Protein AF-A0A067CZM7-F1 (afdb_monomer_lite)

Secondary structure (DSSP, 8-state):
--SSS-GGG--PPPHHHIIIIISS-TTT--SS--SS----EEEGGGTT-S-EEEE-SSTT-EEEE-HHHHHHHSSS-EEE--S------SSS-----

InterPro domains:
  IPR007214 YbaK/aminoacyl-tRNA synthetase-associated domain [PF04073] (7-72)
  IPR036754 YbaK/aminoacyl-tRNA synthetase-associated domain superfamily [G3DSA:3.90.960.10] (2-82)
  IPR036754 YbaK/aminoacyl-tRNA synthetase-associated domain superfamily [SSF55826] (6-79)

Structure (mmCIF, N/CA/C/O backbone):
data_AF-A0A067CZM7-F1
#
_entry.id   AF-A0A067CZM7-F1
#
loop_
_atom_site.group_PDB
_atom_site.id
_atom_site.type_symbol
_atom_site.label_atom_id
_atom_site.label_alt_id
_atom_site.label_comp_id
_atom_site.label_asym_id
_atom_site.label_entity_id
_atom_site.label_seq_id
_atom_site.pdbx_PDB_ins_code
_atom_site.Cartn_x
_atom_site.Cartn_y
_atom_site.Cartn_z
_atom_site.occupancy
_atom_site.B_iso_or_equiv
_atom_site.auth_seq_id
_atom_site.auth_comp_id
_atom_site.auth_asym_id
_atom_site.auth_atom_id
_atom_site.pdbx_PDB_model_num
ATOM 1 N N . MET A 1 1 ? -12.850 -1.633 15.517 1.00 58.97 1 MET A N 1
ATOM 2 C CA . MET A 1 1 ? -12.489 -2.928 14.890 1.00 58.97 1 MET A CA 1
ATOM 3 C C . MET A 1 1 ? -12.416 -2.719 13.382 1.00 58.97 1 MET A C 1
ATOM 5 O O . MET A 1 1 ? -13.453 -2.573 12.759 1.00 58.97 1 MET A O 1
ATOM 9 N N . VAL A 1 2 ? -11.211 -2.619 12.816 1.00 69.69 2 VAL A N 1
ATOM 10 C CA . VAL A 1 2 ? -10.977 -2.114 11.443 1.00 69.69 2 VAL A CA 1
ATOM 11 C C . VAL A 1 2 ? -11.311 -3.129 10.340 1.00 69.69 2 VAL A C 1
ATOM 13 O O . VAL A 1 2 ? -11.878 -2.775 9.310 1.00 69.69 2 VAL A O 1
ATOM 16 N N . LEU A 1 3 ? -10.988 -4.404 10.561 1.00 79.69 3 LEU A N 1
ATOM 17 C CA . LEU A 1 3 ? -11.119 -5.467 9.555 1.00 79.69 3 LEU A CA 1
ATOM 18 C C . LEU A 1 3 ? -12.351 -6.366 9.763 1.00 79.69 3 LEU A C 1
ATOM 20 O O . LEU A 1 3 ? -12.453 -7.413 9.138 1.00 79.69 3 LEU A O 1
ATOM 24 N N . GLY A 1 4 ? -13.267 -6.011 10.673 1.00 84.25 4 GLY A N 1
ATOM 25 C CA . GLY A 1 4 ? -14.419 -6.865 11.017 1.00 84.25 4 GLY A CA 1
ATOM 26 C C . GLY A 1 4 ? -14.049 -8.196 11.693 1.00 84.25 4 GLY A C 1
ATOM 27 O O . GLY A 1 4 ? -14.910 -9.045 11.897 1.00 84.25 4 GLY A O 1
ATOM 28 N N . VAL A 1 5 ? -12.777 -8.381 12.057 1.00 88.38 5 VAL A N 1
ATOM 29 C CA . VAL A 1 5 ? -12.254 -9.566 12.745 1.00 88.38 5 VAL A CA 1
ATOM 30 C C . VAL A 1 5 ? -11.488 -9.166 14.002 1.00 88.38 5 VAL A C 1
ATOM 32 O O . VAL A 1 5 ? -10.952 -8.059 14.108 1.00 88.38 5 VAL A O 1
ATOM 35 N N . ALA A 1 6 ? -11.414 -10.084 14.966 1.00 88.31 6 ALA A N 1
ATOM 36 C CA . ALA A 1 6 ? -10.603 -9.898 16.163 1.00 88.31 6 ALA A CA 1
ATOM 37 C C . ALA A 1 6 ? -9.118 -9.741 15.798 1.00 88.31 6 ALA A C 1
ATOM 39 O O . ALA A 1 6 ? -8.612 -10.467 14.945 1.00 88.31 6 ALA A O 1
ATOM 40 N N . ARG A 1 7 ? -8.390 -8.865 16.506 1.00 84.69 7 ARG A N 1
ATOM 41 C CA . ARG A 1 7 ? -6.953 -8.607 16.270 1.00 84.69 7 ARG A CA 1
ATOM 42 C C . ARG A 1 7 ? -6.109 -9.888 16.251 1.00 84.69 7 ARG A C 1
ATOM 44 O O . ARG A 1 7 ? -5.218 -10.010 15.425 1.00 84.69 7 ARG A O 1
ATOM 51 N N . LYS A 1 8 ? -6.436 -10.868 17.104 1.00 87.81 8 LYS A N 1
ATOM 52 C CA . LYS A 1 8 ? -5.753 -12.177 17.170 1.00 87.81 8 LYS A CA 1
ATOM 53 C C . LYS A 1 8 ? -5.910 -13.039 15.906 1.00 87.81 8 LYS A C 1
ATOM 55 O O . LYS A 1 8 ? -5.211 -14.034 15.778 1.00 87.81 8 LYS A O 1
ATOM 60 N N . LYS A 1 9 ? -6.831 -12.694 15.000 1.00 91.44 9 LYS A N 1
ATOM 61 C CA . LYS A 1 9 ? -7.030 -13.378 13.710 1.00 91.44 9 LYS A CA 1
ATOM 62 C C . LYS A 1 9 ? -6.251 -12.735 12.560 1.00 91.44 9 LYS A C 1
ATOM 64 O O . LYS A 1 9 ? -6.306 -13.243 11.447 1.00 91.44 9 LYS A O 1
ATOM 69 N N . VAL A 1 10 ? -5.548 -11.633 12.812 1.00 90.75 10 VAL A N 1
ATOM 70 C CA . VAL A 1 10 ? -4.707 -10.958 11.823 1.00 90.75 10 VAL A CA 1
ATOM 71 C C . VAL A 1 10 ? -3.255 -11.350 12.076 1.00 90.75 10 VAL A C 1
ATOM 73 O O . VAL A 1 10 ? -2.807 -11.394 13.221 1.00 90.75 10 VAL A O 1
ATOM 76 N N . ARG A 1 11 ? -2.519 -11.634 11.004 1.00 94.00 11 ARG A N 1
ATOM 77 C CA . ARG A 1 11 ? -1.081 -11.917 11.016 1.00 94.00 11 ARG A CA 1
ATOM 78 C C . ARG A 1 11 ? -0.452 -11.378 9.738 1.00 94.00 11 ARG A C 1
ATOM 80 O O . ARG A 1 11 ? -1.164 -11.146 8.764 1.00 94.00 11 ARG A O 1
ATOM 87 N N . PHE A 1 12 ? 0.870 -11.253 9.721 1.00 94.62 12 PHE A N 1
ATOM 88 C CA . PHE A 1 12 ? 1.586 -11.024 8.472 1.00 94.62 12 PHE A CA 1
ATOM 89 C C . PHE A 1 12 ? 1.380 -12.189 7.493 1.00 94.62 12 PHE A C 1
ATOM 91 O O . PHE A 1 12 ? 1.260 -13.358 7.895 1.00 94.62 12 PHE A O 1
ATOM 98 N N . ALA A 1 13 ? 1.317 -11.845 6.208 1.00 94.81 13 ALA A N 1
ATOM 99 C CA . ALA A 1 13 ? 1.316 -12.812 5.123 1.00 94.81 13 ALA A CA 1
ATOM 100 C C . 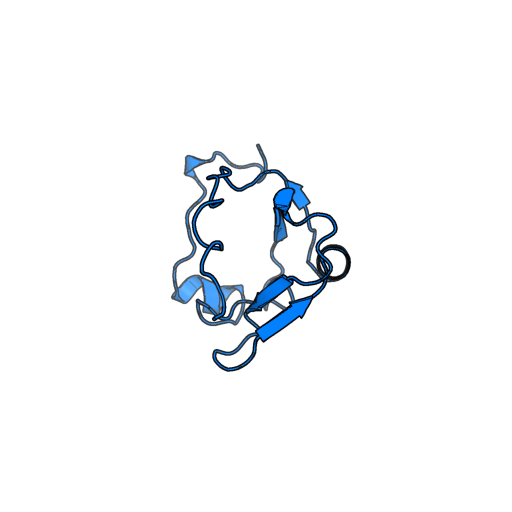ALA A 1 13 ? 2.675 -13.524 5.052 1.00 94.81 13 ALA A C 1
ATOM 102 O O . ALA A 1 13 ? 3.722 -12.949 5.354 1.00 94.81 13 ALA A O 1
ATOM 103 N N . ARG A 1 14 ? 2.655 -14.797 4.670 1.00 97.62 14 ARG A N 1
ATOM 104 C CA . ARG A 1 14 ? 3.850 -15.576 4.342 1.00 97.62 14 ARG A CA 1
ATOM 105 C C . ARG A 1 14 ? 4.315 -15.210 2.928 1.00 97.62 14 ARG A C 1
ATOM 107 O O . ARG A 1 14 ? 3.476 -14.848 2.107 1.00 97.62 14 ARG A O 1
ATOM 114 N N . PRO A 1 15 ? 5.600 -15.405 2.588 1.00 97.31 15 PRO A N 1
ATOM 115 C CA . PRO A 1 15 ? 6.105 -15.149 1.239 1.00 97.31 15 PRO A CA 1
ATOM 116 C C . PRO A 1 15 ? 5.277 -15.783 0.117 1.00 97.31 15 PRO A C 1
ATOM 118 O O . PRO A 1 15 ? 4.937 -15.118 -0.855 1.00 97.31 15 PRO A O 1
ATOM 121 N N . THR A 1 16 ? 4.891 -17.048 0.291 1.00 97.62 16 THR A N 1
ATOM 122 C CA . THR A 1 16 ? 4.074 -17.784 -0.681 1.00 97.62 16 THR A CA 1
ATOM 123 C C . THR A 1 16 ? 2.670 -17.210 -0.837 1.00 97.62 16 THR A C 1
ATOM 125 O O . THR A 1 16 ? 2.120 -17.271 -1.928 1.00 97.62 16 THR A O 1
ATOM 128 N N . GLU A 1 17 ? 2.104 -16.631 0.226 1.00 97.31 17 GLU A N 1
ATOM 129 C CA . GLU A 1 17 ? 0.789 -15.984 0.193 1.00 97.31 17 GLU A CA 1
ATOM 130 C C . GLU A 1 17 ? 0.846 -14.652 -0.551 1.00 97.31 17 GLU A C 1
ATOM 132 O O . GLU A 1 17 ? -0.112 -14.310 -1.234 1.00 97.31 17 GLU A O 1
ATOM 137 N N . CYS A 1 18 ? 1.965 -13.920 -0.479 1.00 96.94 18 CYS A N 1
ATOM 138 C CA . CYS A 1 18 ? 2.123 -12.701 -1.268 1.00 96.94 18 CYS A CA 1
ATOM 139 C C . CYS A 1 18 ? 2.036 -13.001 -2.766 1.00 96.94 18 CYS A C 1
ATOM 141 O O . CYS A 1 18 ? 1.284 -12.353 -3.487 1.00 96.94 18 CYS A O 1
ATOM 143 N N . THR A 1 19 ? 2.754 -14.030 -3.217 1.00 96.94 19 THR A N 1
ATOM 144 C CA . THR A 1 19 ? 2.769 -14.398 -4.634 1.00 96.94 19 THR A CA 1
ATOM 145 C C . THR A 1 19 ? 1.455 -15.035 -5.072 1.00 96.94 19 THR A C 1
ATOM 147 O O . THR A 1 19 ? 0.959 -14.689 -6.133 1.00 96.94 19 THR A O 1
ATOM 150 N N . SER A 1 20 ? 0.852 -15.920 -4.270 1.00 97.12 20 SER A N 1
ATOM 151 C CA . SER A 1 20 ? -0.381 -16.607 -4.677 1.00 97.12 20 SER A CA 1
ATOM 152 C C . SER A 1 20 ? -1.649 -15.752 -4.602 1.00 97.12 20 SER A C 1
ATOM 154 O O . SER A 1 20 ? -2.627 -16.090 -5.262 1.00 97.12 20 SER A O 1
ATOM 156 N N . ILE A 1 21 ? -1.667 -14.696 -3.779 1.00 96.00 21 ILE A N 1
ATOM 157 C CA . ILE A 1 21 ? -2.830 -13.807 -3.616 1.00 96.00 21 ILE A CA 1
ATOM 158 C C . ILE A 1 21 ? -2.639 -12.513 -4.404 1.00 96.00 21 ILE A C 1
ATOM 160 O O . ILE A 1 21 ? -3.549 -12.089 -5.110 1.00 96.00 21 ILE A O 1
ATOM 164 N N . PHE A 1 22 ? -1.479 -11.866 -4.266 1.00 96.81 22 PHE A N 1
ATOM 165 C CA . PHE A 1 22 ? -1.249 -10.558 -4.877 1.00 96.81 22 PHE A CA 1
ATOM 166 C C . PHE A 1 22 ? -0.576 -10.642 -6.247 1.00 96.81 22 PHE A C 1
ATOM 168 O O . PHE A 1 22 ? -0.671 -9.676 -6.992 1.00 96.81 22 PHE A O 1
ATOM 175 N N . GLY A 1 23 ? 0.097 -11.750 -6.575 1.00 97.56 23 GLY A N 1
ATOM 176 C CA . GLY A 1 23 ? 0.865 -11.899 -7.819 1.00 97.56 23 GLY A CA 1
ATOM 177 C C . GLY A 1 23 ? 2.303 -11.371 -7.738 1.00 97.56 23 GLY A C 1
ATOM 178 O O . GLY A 1 23 ? 3.039 -11.412 -8.720 1.00 97.56 23 GLY A O 1
ATOM 179 N N . TYR A 1 24 ? 2.742 -10.904 -6.562 1.00 97.75 24 TYR A N 1
ATOM 180 C CA . TYR A 1 24 ? 4.025 -10.213 -6.390 1.00 97.75 24 TYR A CA 1
ATOM 181 C C . TYR A 1 24 ? 4.906 -10.851 -5.313 1.00 97.75 24 TYR A C 1
ATOM 183 O O . TYR A 1 24 ? 4.430 -11.442 -4.337 1.00 97.75 24 TYR A O 1
ATOM 191 N N . ALA A 1 25 ? 6.222 -10.733 -5.486 1.00 97.12 25 ALA A N 1
ATOM 192 C CA . ALA A 1 25 ? 7.189 -11.193 -4.499 1.00 97.12 25 AL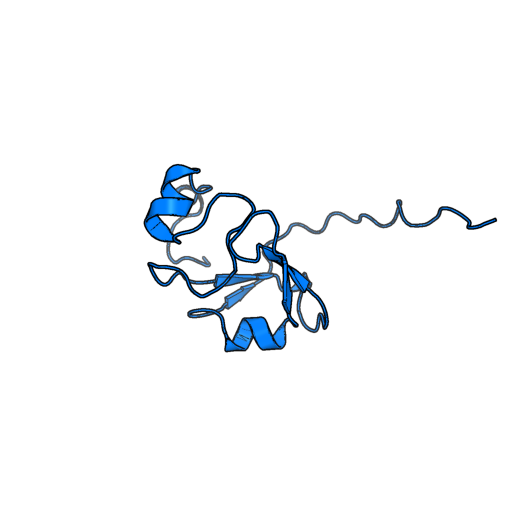A A CA 1
ATOM 193 C C . ALA A 1 25 ? 7.192 -10.273 -3.258 1.00 97.12 25 ALA A C 1
ATOM 195 O O . ALA A 1 25 ? 6.925 -9.071 -3.357 1.00 97.12 25 ALA A O 1
ATOM 196 N N . PRO A 1 26 ? 7.514 -10.793 -2.060 1.00 96.69 26 PRO A N 1
ATOM 197 C CA . PRO A 1 26 ? 7.727 -9.946 -0.889 1.00 96.69 26 PRO A CA 1
ATOM 198 C C . PRO A 1 26 ? 8.768 -8.854 -1.151 1.00 96.69 26 PRO A C 1
ATOM 200 O O . PRO A 1 26 ? 9.793 -9.103 -1.778 1.00 96.69 26 PRO A O 1
ATOM 203 N N . GLY A 1 27 ? 8.503 -7.649 -0.646 1.00 95.12 27 GLY A N 1
ATOM 204 C CA . GLY A 1 27 ? 9.345 -6.472 -0.877 1.00 95.12 27 GLY A CA 1
ATOM 205 C C . GLY A 1 27 ? 9.027 -5.706 -2.164 1.00 95.12 27 GLY A C 1
ATOM 206 O O . GLY A 1 27 ? 9.439 -4.559 -2.276 1.00 95.12 27 GLY A O 1
ATOM 207 N N . THR A 1 28 ? 8.254 -6.283 -3.092 1.00 97.50 28 THR A N 1
ATOM 208 C CA . THR A 1 28 ? 7.905 -5.631 -4.369 1.00 97.50 28 THR A CA 1
ATOM 209 C C . THR A 1 28 ? 6.414 -5.347 -4.523 1.00 97.50 28 THR A C 1
ATOM 211 O O . THR A 1 28 ? 6.031 -4.689 -5.483 1.00 97.50 28 THR A O 1
ATOM 214 N N . VAL A 1 29 ? 5.578 -5.816 -3.588 1.00 97.62 29 VAL A N 1
ATOM 215 C CA . VAL A 1 29 ? 4.109 -5.747 -3.657 1.00 97.62 29 VAL A CA 1
ATOM 216 C C . VAL A 1 29 ? 3.621 -4.286 -3.761 1.00 97.62 29 VAL A C 1
ATOM 218 O O . VAL A 1 29 ? 3.753 -3.547 -2.781 1.00 97.62 29 VAL A O 1
ATOM 221 N N . PRO A 1 30 ? 3.040 -3.862 -4.902 1.00 97.44 30 PRO A N 1
ATOM 222 C CA . PRO A 1 30 ? 2.402 -2.553 -5.035 1.00 97.44 30 PRO A CA 1
ATOM 223 C C . PRO A 1 30 ? 1.091 -2.501 -4.232 1.00 97.44 30 PRO A C 1
ATOM 225 O O . PRO A 1 30 ? 0.568 -3.544 -3.844 1.00 97.44 30 PRO A O 1
ATOM 228 N N . PRO A 1 31 ? 0.509 -1.321 -3.966 1.00 96.00 31 PRO A N 1
ATOM 229 C CA . PRO A 1 31 ? -0.763 -1.209 -3.243 1.00 96.00 31 PRO A CA 1
ATOM 230 C C . PRO A 1 31 ? -2.002 -1.513 -4.113 1.00 96.00 31 PRO A C 1
ATOM 232 O O . PRO A 1 31 ? -3.097 -1.647 -3.580 1.00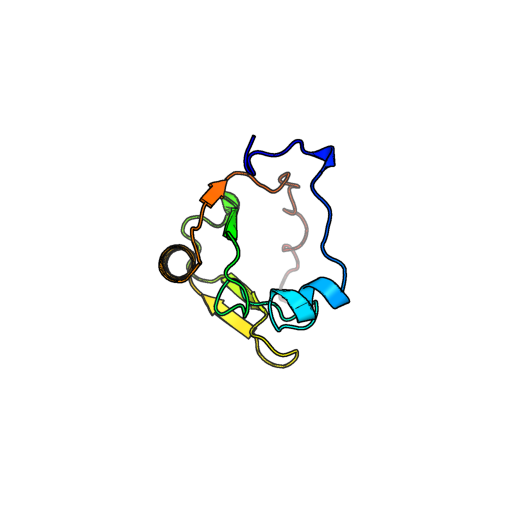 96.00 31 PRO A O 1
ATOM 235 N N . PHE A 1 32 ? -1.858 -1.641 -5.435 1.00 95.88 32 PHE A N 1
ATOM 236 C CA . PHE A 1 32 ? -2.941 -1.943 -6.381 1.00 95.88 32 PHE A CA 1
ATOM 237 C C . PHE A 1 32 ? -2.471 -2.915 -7.477 1.00 95.88 32 PHE A C 1
ATOM 239 O O . PHE A 1 32 ? -1.322 -3.344 -7.466 1.00 95.88 32 PHE A O 1
ATOM 246 N N . ALA A 1 33 ? -3.362 -3.260 -8.416 1.00 95.50 33 ALA A N 1
ATOM 247 C CA . ALA A 1 33 ? -3.120 -4.213 -9.512 1.00 95.50 33 ALA A CA 1
ATOM 248 C C . ALA A 1 33 ? -2.766 -5.647 -9.060 1.00 95.50 33 ALA A C 1
ATOM 250 O O . ALA A 1 33 ? -2.023 -6.354 -9.730 1.00 95.50 33 ALA A O 1
ATOM 251 N N . HIS A 1 34 ? -3.320 -6.088 -7.929 1.00 96.56 34 HIS A N 1
ATOM 252 C CA . HIS A 1 34 ? -3.204 -7.472 -7.456 1.00 96.56 34 HIS A CA 1
ATOM 253 C C . HIS A 1 34 ? -4.046 -8.444 -8.286 1.00 96.56 34 HIS A C 1
ATOM 255 O O . HIS A 1 34 ? -5.143 -8.083 -8.716 1.00 96.56 34 HIS A O 1
ATOM 261 N N . ASP A 1 35 ? -3.594 -9.698 -8.390 1.00 96.62 35 ASP A N 1
ATOM 262 C CA . ASP A 1 35 ? -4.373 -10.795 -8.991 1.00 96.62 35 ASP A CA 1
ATOM 263 C C . ASP A 1 35 ? -5.729 -10.985 -8.292 1.00 96.62 35 ASP A C 1
ATOM 265 O O . ASP A 1 35 ? -6.772 -11.123 -8.935 1.00 96.62 35 ASP A O 1
ATOM 269 N N . VAL A 1 36 ? -5.725 -10.960 -6.954 1.00 96.06 36 VAL A N 1
ATOM 270 C CA . VAL A 1 36 ? -6.934 -10.949 -6.129 1.00 96.06 36 VAL A CA 1
ATOM 271 C C . VAL A 1 36 ? -7.086 -9.569 -5.484 1.00 96.06 36 VAL A C 1
ATOM 273 O O . VAL A 1 36 ? -6.244 -9.196 -4.663 1.00 96.06 36 VAL A O 1
ATOM 276 N N . PRO A 1 37 ? -8.166 -8.813 -5.781 1.00 92.25 37 PRO A N 1
ATOM 277 C CA . PRO A 1 37 ? -8.395 -7.508 -5.173 1.00 92.25 37 PRO A CA 1
ATOM 278 C C . PRO A 1 37 ? -8.399 -7.580 -3.643 1.00 92.25 37 PRO A C 1
ATOM 280 O O . PRO A 1 37 ? -9.189 -8.308 -3.037 1.00 92.25 37 PRO A O 1
ATOM 283 N N . ALA A 1 38 ? -7.530 -6.792 -3.014 1.00 91.75 38 ALA A N 1
ATOM 284 C CA . ALA A 1 38 ? -7.396 -6.727 -1.568 1.00 91.75 38 ALA A CA 1
ATOM 285 C C . ALA A 1 38 ? -7.716 -5.325 -1.053 1.00 91.75 38 ALA A C 1
ATOM 287 O O . ALA A 1 38 ? -7.371 -4.320 -1.669 1.00 91.75 38 ALA A O 1
ATOM 288 N N . ARG A 1 39 ? -8.377 -5.253 0.106 1.00 92.50 39 ARG A N 1
ATOM 289 C CA . ARG A 1 39 ? -8.612 -3.976 0.786 1.00 92.50 39 ARG A CA 1
ATOM 290 C C . ARG A 1 39 ? -7.276 -3.359 1.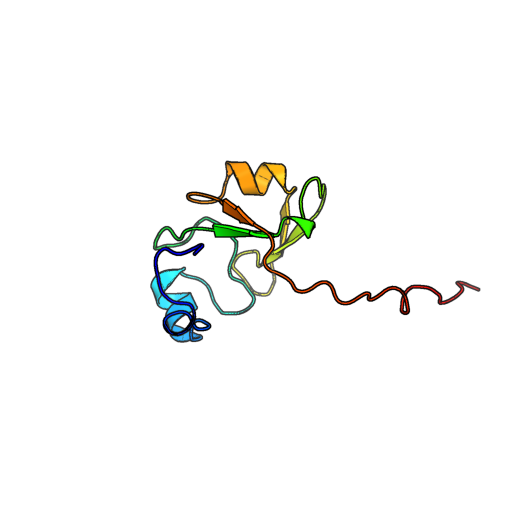189 1.00 92.50 39 ARG A C 1
ATOM 292 O O . ARG A 1 39 ? -6.519 -3.989 1.926 1.00 92.50 39 ARG A O 1
ATOM 299 N N . VAL A 1 40 ? -7.068 -2.103 0.817 1.00 94.62 40 VAL A N 1
ATOM 300 C CA . VAL A 1 40 ? -5.888 -1.331 1.218 1.00 94.62 40 VAL A CA 1
ATOM 301 C C . VAL A 1 40 ? -6.208 -0.483 2.446 1.00 94.62 40 VAL A C 1
ATOM 303 O O . VAL A 1 40 ? -7.229 0.206 2.497 1.00 94.62 40 VAL A O 1
ATOM 306 N N . LEU A 1 41 ? -5.343 -0.543 3.457 1.00 94.94 41 LEU A N 1
ATOM 307 C CA . LEU A 1 41 ? -5.386 0.366 4.599 1.00 94.94 41 LEU A CA 1
ATOM 308 C C . LEU A 1 41 ? -4.242 1.369 4.446 1.00 94.94 41 LEU A C 1
ATOM 310 O O . LEU A 1 41 ? -3.089 0.957 4.343 1.00 94.94 41 LEU A O 1
ATOM 314 N N . LEU A 1 42 ? -4.568 2.657 4.430 1.00 95.44 42 LEU A N 1
ATOM 315 C CA . LEU A 1 42 ? -3.605 3.752 4.378 1.00 95.44 42 LEU A CA 1
ATOM 316 C C . LEU A 1 42 ? -3.486 4.372 5.770 1.00 95.44 42 LEU A C 1
ATOM 318 O O . LEU A 1 42 ? -4.493 4.528 6.467 1.00 95.44 42 LEU A O 1
ATOM 322 N N . ASP A 1 43 ? -2.265 4.702 6.182 1.00 95.19 43 ASP A N 1
ATOM 323 C CA . ASP A 1 43 ? -2.046 5.366 7.464 1.00 95.19 43 ASP A CA 1
ATOM 324 C C . ASP A 1 43 ? -2.411 6.853 7.370 1.00 95.19 43 ASP A C 1
ATOM 326 O O . ASP A 1 43 ? -2.000 7.526 6.426 1.00 95.19 43 ASP A O 1
ATOM 330 N N . THR A 1 44 ? -3.128 7.374 8.367 1.00 95.75 44 THR A N 1
ATOM 331 C CA . THR A 1 44 ? -3.391 8.817 8.542 1.00 95.75 44 THR A CA 1
ATOM 332 C C . THR A 1 44 ? -2.121 9.674 8.515 1.00 95.75 44 THR A C 1
ATOM 334 O O . THR A 1 44 ? -2.166 10.826 8.104 1.00 95.75 44 THR A O 1
ATOM 337 N N . ALA A 1 45 ? -0.967 9.126 8.910 1.00 94.69 45 ALA A N 1
ATOM 338 C CA . ALA A 1 45 ? 0.316 9.827 8.868 1.00 94.69 45 ALA A CA 1
ATOM 339 C C . ALA A 1 45 ? 0.812 10.137 7.441 1.00 94.69 45 ALA A C 1
ATOM 341 O O . ALA A 1 45 ? 1.762 10.900 7.288 1.00 94.69 45 ALA A O 1
ATOM 342 N N . LEU A 1 46 ? 0.204 9.534 6.413 1.00 94.94 46 LEU A N 1
ATOM 343 C CA . LEU A 1 46 ? 0.526 9.773 5.005 1.00 94.94 46 LEU A CA 1
ATOM 344 C C . LEU A 1 46 ? -0.425 10.776 4.334 1.00 94.94 46 LEU A C 1
ATOM 346 O O . LEU A 1 46 ? -0.225 11.080 3.160 1.00 94.94 46 LEU A O 1
ATOM 350 N N . GLU A 1 47 ? -1.455 11.266 5.032 1.00 96.19 47 GLU A N 1
ATOM 351 C CA . GLU A 1 47 ? -2.420 12.212 4.459 1.00 96.19 47 GLU A CA 1
ATOM 352 C C . GLU A 1 47 ? -1.724 13.468 3.914 1.00 96.19 47 GLU A C 1
ATOM 354 O O . GLU A 1 47 ? -0.902 14.086 4.592 1.00 96.19 47 GLU A O 1
ATOM 359 N N . GLY A 1 48 ? -2.052 13.837 2.672 1.00 95.44 48 GLY A N 1
ATOM 360 C CA . GLY A 1 48 ? -1.478 14.994 1.978 1.00 95.44 48 GLY A CA 1
ATOM 361 C C . GLY A 1 48 ? -0.034 14.816 1.497 1.00 95.44 48 GLY A C 1
ATOM 362 O O . GLY A 1 48 ? 0.556 15.769 0.991 1.00 95.44 48 GLY A O 1
ATOM 363 N N . ALA A 1 49 ? 0.567 13.630 1.643 1.00 97.62 49 ALA A N 1
ATOM 364 C CA . ALA A 1 49 ? 1.906 13.383 1.124 1.00 97.62 49 ALA A CA 1
ATOM 365 C C . ALA A 1 49 ? 1.909 13.400 -0.414 1.00 97.62 49 ALA A C 1
ATOM 367 O O . ALA A 1 49 ? 1.319 12.539 -1.066 1.00 97.62 49 ALA A O 1
ATOM 368 N N . GLU A 1 50 ? 2.650 14.342 -0.998 1.00 97.81 50 GLU A N 1
ATOM 369 C CA . GLU A 1 50 ? 2.789 14.467 -2.456 1.00 97.81 50 GLU A CA 1
ATOM 370 C C . GLU A 1 50 ? 3.647 13.350 -3.068 1.00 97.81 50 GLU A C 1
ATOM 372 O O . GLU A 1 50 ? 3.518 13.040 -4.252 1.00 97.81 50 GLU A O 1
ATOM 377 N N . ARG A 1 51 ? 4.518 12.731 -2.260 1.00 97.38 51 ARG A N 1
ATOM 378 C CA . ARG A 1 51 ? 5.490 11.731 -2.706 1.00 97.38 51 ARG A CA 1
ATOM 379 C C . ARG A 1 51 ? 5.628 10.582 -1.712 1.00 97.3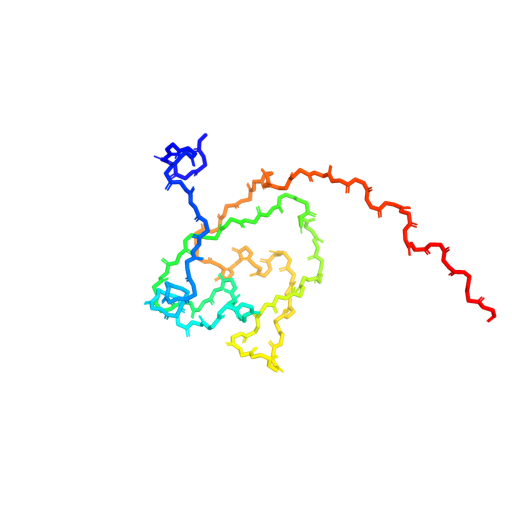8 51 ARG A C 1
ATOM 381 O O . ARG A 1 51 ? 6.234 10.732 -0.653 1.00 97.38 51 ARG A O 1
ATOM 388 N N . ILE A 1 52 ? 5.127 9.411 -2.094 1.00 97.50 52 ILE A N 1
ATOM 389 C CA . ILE A 1 52 ? 5.237 8.144 -1.365 1.00 97.50 52 ILE A CA 1
ATOM 390 C C . ILE A 1 52 ? 5.908 7.126 -2.289 1.00 97.50 52 ILE A C 1
ATOM 392 O O . ILE A 1 52 ? 5.465 6.928 -3.419 1.00 97.50 52 ILE A O 1
ATOM 396 N N . VAL A 1 53 ? 6.969 6.472 -1.808 1.00 97.44 53 VAL A N 1
ATOM 397 C CA . VAL A 1 53 ? 7.720 5.457 -2.565 1.00 97.44 53 VAL A CA 1
ATOM 398 C C . VAL A 1 53 ? 7.360 4.060 -2.061 1.00 97.44 53 VAL A C 1
ATOM 400 O O . VAL A 1 53 ? 7.423 3.788 -0.863 1.00 97.44 53 VAL A O 1
ATOM 403 N N . LEU A 1 54 ? 6.970 3.179 -2.978 1.00 96.81 54 LEU A N 1
ATOM 404 C CA . LEU A 1 54 ? 6.386 1.863 -2.719 1.00 96.81 54 LEU A CA 1
ATOM 405 C C . LEU A 1 54 ? 6.998 0.806 -3.652 1.00 96.81 54 LEU A C 1
ATOM 407 O O . LEU A 1 54 ? 7.705 1.132 -4.608 1.00 96.81 54 LEU A O 1
ATOM 411 N N . GLY A 1 55 ? 6.695 -0.472 -3.406 1.00 96.56 55 GLY A N 1
ATOM 412 C CA . GLY A 1 55 ? 7.064 -1.554 -4.322 1.00 96.56 55 GLY A CA 1
ATOM 413 C C . GLY A 1 55 ? 6.401 -1.376 -5.692 1.00 96.56 55 GLY A C 1
ATOM 414 O O . GLY A 1 55 ? 5.199 -1.131 -5.764 1.00 96.56 55 GLY A O 1
ATOM 415 N N . GLY A 1 56 ? 7.178 -1.481 -6.772 1.00 97.00 56 GLY A N 1
ATOM 416 C CA . GLY A 1 56 ? 6.702 -1.301 -8.149 1.00 97.00 56 GLY A CA 1
ATOM 417 C C . GLY A 1 56 ? 6.335 -2.596 -8.879 1.00 97.00 56 GLY A C 1
ATOM 418 O O . GLY A 1 56 ? 6.172 -2.586 -10.094 1.00 97.00 56 GLY A O 1
ATOM 419 N N . GLY A 1 57 ? 6.232 -3.722 -8.170 1.00 96.88 57 GLY A N 1
ATOM 420 C CA . GLY A 1 57 ? 5.927 -5.044 -8.725 1.00 96.88 57 GLY A CA 1
ATOM 421 C C . GLY A 1 57 ? 7.151 -5.946 -8.903 1.00 96.88 57 GLY A C 1
ATOM 422 O O . GLY A 1 57 ? 7.070 -7.146 -8.636 1.00 96.88 57 GLY A O 1
ATOM 423 N N . THR A 1 58 ? 8.315 -5.386 -9.226 1.00 96.88 58 THR A N 1
ATOM 424 C CA . THR A 1 58 ? 9.595 -6.111 -9.329 1.00 96.88 58 THR A CA 1
ATOM 425 C C . THR A 1 58 ? 10.658 -5.488 -8.420 1.00 96.88 58 THR A C 1
ATOM 427 O O . THR A 1 58 ? 10.448 -4.426 -7.841 1.00 96.88 58 THR A O 1
ATOM 430 N N . SER A 1 59 ? 11.790 -6.169 -8.218 1.00 95.94 59 SER A N 1
ATOM 431 C CA . SER A 1 59 ? 12.846 -5.718 -7.291 1.00 95.94 59 SER A CA 1
ATOM 432 C C . SER A 1 59 ? 13.639 -4.507 -7.786 1.00 95.94 59 SER A C 1
ATOM 434 O O . SER A 1 59 ? 14.359 -3.884 -7.014 1.00 95.94 59 SER A O 1
ATOM 436 N N . ASP A 1 60 ? 13.543 -4.211 -9.076 1.00 97.19 60 ASP A N 1
ATOM 437 C CA . ASP A 1 60 ? 14.247 -3.151 -9.793 1.00 97.19 60 ASP A CA 1
ATOM 438 C C . ASP A 1 60 ? 13.334 -1.977 -10.179 1.00 97.19 60 ASP A C 1
ATOM 440 O O . ASP A 1 60 ? 13.786 -1.037 -10.832 1.00 97.19 60 ASP A O 1
ATOM 444 N N . VAL A 1 61 ? 12.066 -2.000 -9.755 1.00 97.31 61 VAL A N 1
ATOM 445 C CA . VAL A 1 61 ? 11.085 -0.948 -10.040 1.00 97.31 61 VAL A CA 1
ATOM 446 C C . VAL A 1 61 ? 10.443 -0.469 -8.742 1.00 97.31 61 VAL A C 1
ATOM 448 O O . VAL A 1 61 ? 9.965 -1.258 -7.925 1.00 97.31 61 VAL A O 1
ATOM 451 N N . LEU A 1 62 ? 10.394 0.851 -8.575 1.00 98.06 62 LEU A N 1
ATOM 452 C CA . LEU A 1 62 ? 9.674 1.517 -7.495 1.00 98.06 62 LEU A CA 1
ATOM 453 C C . LEU A 1 62 ? 8.472 2.267 -8.062 1.00 98.06 62 LEU A C 1
ATOM 455 O O . LEU A 1 62 ? 8.537 2.834 -9.152 1.00 98.06 62 LEU A O 1
ATOM 459 N N . LEU A 1 63 ? 7.388 2.280 -7.295 1.00 97.75 63 LEU A N 1
ATOM 460 C CA . LEU A 1 63 ? 6.226 3.118 -7.551 1.00 97.75 63 LEU A CA 1
ATOM 461 C C . LEU A 1 63 ? 6.359 4.396 -6.726 1.00 97.75 63 LEU A C 1
ATOM 463 O O . LEU A 1 63 ? 6.504 4.329 -5.508 1.00 97.75 63 LEU A O 1
ATOM 467 N N . GLU A 1 64 ? 6.258 5.544 -7.383 1.00 98.19 64 GLU A N 1
ATOM 468 C CA . GLU A 1 64 ? 6.111 6.841 -6.730 1.00 98.19 64 GLU A CA 1
ATOM 469 C C . GLU A 1 64 ? 4.689 7.359 -6.963 1.00 98.19 64 GLU A C 1
ATOM 471 O O . GLU A 1 64 ? 4.224 7.398 -8.103 1.00 98.19 64 GLU A O 1
ATOM 476 N N . ALA A 1 65 ? 3.981 7.712 -5.890 1.00 97.62 65 ALA A N 1
ATOM 477 C CA . ALA A 1 65 ? 2.600 8.183 -5.952 1.00 97.62 65 ALA A CA 1
ATOM 478 C C . ALA A 1 65 ? 2.305 9.201 -4.844 1.00 97.62 65 ALA A C 1
ATOM 480 O O . ALA A 1 65 ? 2.910 9.142 -3.773 1.00 97.62 65 ALA A O 1
ATOM 481 N N . SER A 1 66 ? 1.345 10.096 -5.078 1.00 98.25 66 SER A N 1
ATOM 482 C CA . SER A 1 66 ? 0.761 10.916 -4.015 1.00 98.25 66 SER A CA 1
ATOM 483 C C . SER A 1 66 ? -0.263 10.119 -3.209 1.00 98.25 66 SER A C 1
ATOM 485 O O . SER A 1 66 ? -0.795 9.104 -3.671 1.00 98.25 66 SER A O 1
ATOM 487 N N . PHE A 1 67 ? -0.580 10.592 -2.006 1.00 98.19 67 PHE A N 1
ATOM 488 C CA . PHE A 1 67 ? -1.629 10.011 -1.172 1.00 98.19 67 PHE A CA 1
ATOM 489 C C . PHE A 1 67 ? -2.991 9.975 -1.888 1.00 98.19 67 PHE A C 1
ATOM 491 O O . PHE A 1 67 ? -3.715 8.982 -1.831 1.00 98.19 67 PHE A O 1
ATOM 498 N N . GLU A 1 68 ? -3.303 11.028 -2.631 1.00 98.25 68 GLU A N 1
ATOM 499 C CA . GLU A 1 68 ? -4.520 11.214 -3.414 1.00 98.25 68 GLU A CA 1
ATOM 500 C C . GLU A 1 68 ? -4.600 10.180 -4.540 1.00 98.25 68 GLU A C 1
ATOM 502 O O . GLU A 1 68 ? -5.625 9.518 -4.697 1.00 98.25 68 GLU A O 1
ATOM 507 N N . ALA A 1 69 ? -3.493 9.937 -5.250 1.00 98.06 69 ALA A N 1
ATOM 508 C CA . ALA A 1 69 ? -3.435 8.881 -6.257 1.00 98.06 69 ALA A CA 1
ATOM 509 C C . ALA A 1 69 ? -3.666 7.491 -5.637 1.00 98.06 69 ALA A C 1
ATOM 511 O O . ALA A 1 69 ? -4.333 6.644 -6.232 1.00 98.06 69 ALA A O 1
ATOM 512 N N . LEU A 1 70 ? -3.167 7.242 -4.419 1.00 97.94 70 LEU A N 1
ATOM 513 C CA . LEU A 1 70 ? -3.434 5.987 -3.711 1.00 97.94 70 LEU A CA 1
ATOM 514 C C . LEU A 1 70 ? -4.909 5.848 -3.314 1.00 97.94 70 LEU A C 1
ATOM 516 O O . LEU A 1 70 ? -5.450 4.747 -3.410 1.00 97.94 70 LEU A O 1
ATOM 520 N N . LEU A 1 71 ? -5.576 6.930 -2.904 1.00 97.75 71 LEU A N 1
ATOM 521 C CA . LEU A 1 71 ? -7.016 6.918 -2.625 1.00 97.75 71 LEU A CA 1
ATOM 522 C C . LEU A 1 71 ? -7.854 6.609 -3.870 1.00 97.75 71 LEU A C 1
ATOM 524 O O . LEU A 1 71 ? -8.891 5.958 -3.756 1.00 97.75 71 LEU A O 1
ATOM 528 N N . GLU A 1 72 ? -7.414 7.054 -5.043 1.00 97.62 72 GLU A N 1
ATOM 529 C CA . GLU A 1 72 ? -8.127 6.828 -6.301 1.00 97.62 72 GLU A CA 1
ATOM 530 C C . GLU A 1 72 ? -7.888 5.426 -6.879 1.00 97.62 72 GLU A C 1
ATOM 532 O O . GLU A 1 72 ? -8.824 4.784 -7.355 1.00 97.62 72 GLU A O 1
ATOM 537 N N . LEU A 1 73 ? -6.645 4.936 -6.836 1.00 97.06 73 LEU A N 1
ATOM 538 C CA . LEU A 1 73 ? -6.236 3.712 -7.539 1.00 97.06 73 LEU A CA 1
ATOM 539 C C . LEU A 1 73 ? -6.391 2.432 -6.709 1.00 97.06 73 LEU A C 1
ATOM 541 O O . LEU A 1 73 ? -6.498 1.336 -7.268 1.00 97.06 73 LEU A O 1
ATOM 545 N N . CYS A 1 74 ? -6.366 2.530 -5.380 1.00 97.25 74 CYS A N 1
ATOM 546 C CA . CYS A 1 74 ? -6.432 1.352 -4.521 1.00 97.25 74 CYS A CA 1
ATOM 547 C C . CYS A 1 74 ? -7.829 0.727 -4.493 1.00 97.25 74 CYS A C 1
ATOM 549 O O . CYS A 1 74 ? -8.857 1.398 -4.568 1.00 97.25 74 CYS A O 1
ATOM 551 N N . HIS A 1 75 ? -7.886 -0.588 -4.278 1.00 95.19 75 HIS A N 1
ATOM 552 C CA . HIS A 1 75 ? -9.159 -1.269 -4.083 1.00 95.19 75 HIS A CA 1
ATOM 553 C C . HIS A 1 75 ? -9.705 -1.029 -2.663 1.00 95.19 75 HIS A C 1
ATOM 555 O O . HIS A 1 75 ? -9.120 -1.456 -1.664 1.00 95.19 75 HIS A O 1
ATOM 561 N N . ALA A 1 76 ? -10.867 -0.372 -2.583 1.00 94.31 76 ALA A N 1
ATOM 562 C CA . ALA A 1 76 ? -11.601 -0.092 -1.344 1.00 94.31 76 ALA A CA 1
ATOM 563 C C . ALA A 1 76 ? -10.727 0.507 -0.212 1.00 94.31 76 ALA A C 1
ATOM 565 O O . ALA A 1 76 ? -10.696 -0.063 0.889 1.00 94.31 76 ALA A O 1
ATOM 566 N N . PRO A 1 77 ? -10.021 1.630 -0.453 1.00 96.19 77 PRO A N 1
ATOM 567 C CA . PRO A 1 77 ? -9.077 2.182 0.506 1.00 96.19 77 PRO A CA 1
ATOM 568 C C . PRO A 1 77 ? -9.778 2.645 1.784 1.00 96.19 77 PRO A C 1
ATOM 570 O O . PRO A 1 77 ? -10.927 3.099 1.787 1.00 96.19 77 PRO A O 1
ATOM 573 N N . ARG A 1 78 ? -9.075 2.514 2.907 1.00 95.00 78 ARG A N 1
ATOM 574 C CA . ARG A 1 78 ? -9.508 2.989 4.226 1.00 95.00 78 ARG A CA 1
ATOM 575 C C . ARG A 1 78 ? -8.352 3.719 4.888 1.00 95.00 78 ARG A C 1
ATOM 577 O O . ARG A 1 78 ? -7.308 3.110 5.096 1.00 95.00 78 ARG A O 1
ATOM 584 N N . VAL A 1 79 ? -8.572 4.972 5.264 1.00 95.81 79 VAL A N 1
ATOM 585 C CA . VAL A 1 79 ? -7.587 5.778 5.992 1.00 95.81 79 VAL A CA 1
ATOM 586 C C . VAL A 1 79 ? -7.816 5.636 7.490 1.00 95.81 79 VAL A C 1
ATOM 588 O O . VAL A 1 79 ? -8.944 5.806 7.961 1.00 95.81 79 VAL A O 1
ATOM 591 N N . LEU A 1 80 ? -6.784 5.221 8.224 1.00 93.81 80 LEU A N 1
ATOM 592 C CA . LEU A 1 80 ? -6.857 4.882 9.646 1.00 93.81 80 LEU A CA 1
ATOM 593 C C . LEU A 1 80 ? -5.501 5.117 10.331 1.00 93.81 80 LEU A C 1
ATOM 595 O O . LEU A 1 80 ? -4.475 4.992 9.674 1.00 93.81 80 LEU A O 1
ATOM 599 N N . PRO A 1 81 ? -5.456 5.363 11.648 1.00 92.06 81 PRO A N 1
ATOM 600 C CA . PRO A 1 81 ? -4.193 5.374 12.382 1.00 92.06 81 PRO A CA 1
ATOM 601 C C . PRO A 1 81 ? -3.681 3.933 12.553 1.00 92.06 81 PRO A C 1
ATOM 603 O O . PRO A 1 81 ? -4.287 3.148 13.293 1.00 92.06 81 PRO A O 1
ATOM 606 N N . LEU A 1 82 ? -2.605 3.554 11.848 1.00 87.88 82 LEU A N 1
ATOM 607 C CA . LEU A 1 82 ? -2.063 2.183 11.855 1.00 87.88 82 LEU A CA 1
ATOM 608 C C . LEU A 1 82 ? -0.745 2.080 12.635 1.00 87.88 82 LEU A C 1
ATOM 610 O O . LEU A 1 82 ? -0.543 1.109 13.371 1.00 87.88 82 LEU A O 1
ATOM 614 N N . ALA A 1 83 ? 0.142 3.059 12.484 1.00 80.31 83 ALA A N 1
ATOM 615 C CA . ALA A 1 83 ? 1.437 3.121 13.135 1.00 80.31 83 ALA A CA 1
ATOM 616 C C . ALA A 1 83 ? 1.331 3.652 14.573 1.00 80.31 83 ALA A C 1
ATOM 618 O O . ALA A 1 83 ? 0.539 4.538 14.892 1.00 80.31 83 ALA A O 1
ATOM 619 N N . MET A 1 84 ? 2.193 3.134 15.450 1.00 62.34 84 MET A N 1
ATOM 620 C CA . MET A 1 84 ? 2.578 3.851 16.666 1.00 62.34 84 MET A CA 1
ATOM 621 C C . MET A 1 84 ? 3.686 4.824 16.270 1.00 62.34 84 MET A C 1
ATOM 623 O O . MET A 1 84 ? 4.771 4.376 15.888 1.00 62.34 84 MET A O 1
ATOM 627 N N . GLN A 1 85 ? 3.413 6.128 16.330 1.00 53.16 85 GLN A N 1
ATOM 628 C CA . GLN A 1 85 ? 4.430 7.156 16.113 1.00 53.16 85 GLN A CA 1
ATOM 629 C C . GLN A 1 85 ? 5.583 6.927 17.099 1.00 53.16 85 GLN A C 1
ATOM 631 O O . GLN A 1 85 ? 5.395 6.987 18.311 1.00 53.16 85 GLN A O 1
ATOM 636 N N . HIS A 1 86 ? 6.766 6.622 16.573 1.00 48.03 86 HIS A N 1
ATOM 637 C CA . HIS A 1 86 ? 8.013 6.774 17.308 1.00 48.03 86 HIS A CA 1
ATOM 638 C C . HIS A 1 86 ? 8.654 8.039 16.745 1.00 48.03 86 HIS A C 1
ATOM 640 O O . HIS A 1 86 ? 8.878 8.107 15.537 1.00 48.03 86 HIS A O 1
ATOM 646 N N . ASP A 1 87 ? 8.898 9.043 17.586 1.00 42.78 87 ASP A N 1
ATOM 647 C CA . ASP A 1 87 ? 9.633 10.246 17.189 1.00 42.78 87 ASP A CA 1
ATOM 648 C C . ASP A 1 87 ? 11.044 9.844 16.732 1.00 42.78 87 ASP A C 1
ATOM 650 O O . ASP A 1 87 ? 11.906 9.512 17.546 1.00 42.78 87 ASP A O 1
ATOM 654 N N . ILE A 1 88 ? 11.293 9.862 15.420 1.00 48.84 88 ILE A N 1
ATOM 655 C CA . ILE A 1 88 ? 12.636 9.732 14.834 1.00 48.84 88 ILE A CA 1
ATOM 656 C C . ILE A 1 88 ? 13.113 11.139 14.450 1.00 48.84 88 ILE A C 1
ATOM 658 O O . ILE A 1 88 ? 13.404 11.431 13.296 1.00 48.84 88 ILE A O 1
ATOM 662 N N . THR A 1 89 ? 13.173 12.054 15.417 1.00 44.91 89 THR A N 1
ATOM 663 C CA . THR A 1 89 ? 13.615 13.445 15.179 1.00 44.91 89 THR A CA 1
ATOM 664 C C . THR A 1 89 ? 15.129 13.621 15.380 1.00 44.91 89 THR A C 1
ATOM 666 O O . THR A 1 89 ? 15.616 14.737 15.510 1.00 44.91 89 THR A O 1
ATOM 669 N N . SER A 1 90 ? 15.924 12.545 15.414 1.00 42.72 90 SER A N 1
ATOM 670 C CA . SER A 1 90 ? 17.345 12.618 15.806 1.00 42.72 90 SER A CA 1
ATOM 671 C C . SER A 1 90 ? 18.379 12.245 14.737 1.00 42.72 90 SER A C 1
ATOM 673 O O . SER A 1 90 ? 19.564 12.239 15.055 1.00 42.72 90 SER A O 1
ATOM 675 N N . LEU A 1 91 ? 18.004 11.986 13.477 1.00 47.78 91 LEU A N 1
ATOM 676 C CA . LEU A 1 91 ? 18.974 11.540 12.454 1.00 47.78 91 LEU A CA 1
ATOM 677 C C . LEU A 1 91 ? 19.211 12.495 11.269 1.00 47.78 91 LEU A C 1
ATOM 679 O O . LEU A 1 91 ? 20.015 12.165 10.404 1.00 47.78 91 LEU A O 1
ATOM 683 N N . GLN A 1 92 ? 18.599 13.685 11.224 1.00 45.84 92 GLN A N 1
ATOM 684 C CA . GLN A 1 92 ? 18.843 14.657 10.135 1.00 45.84 92 GLN A CA 1
ATOM 685 C C . GLN A 1 92 ? 19.761 15.837 10.497 1.00 45.84 92 GLN A C 1
ATOM 687 O O . GLN A 1 92 ? 19.959 16.725 9.674 1.00 45.84 92 GLN A O 1
ATOM 692 N N . ALA A 1 93 ? 20.387 15.846 11.676 1.00 46.31 93 ALA A N 1
ATOM 693 C CA . ALA A 1 93 ? 21.396 16.849 12.020 1.00 46.31 93 ALA A CA 1
ATOM 694 C C . ALA A 1 93 ? 22.819 16.315 11.774 1.00 46.31 93 ALA A C 1
ATOM 696 O O . ALA A 1 93 ? 23.559 16.04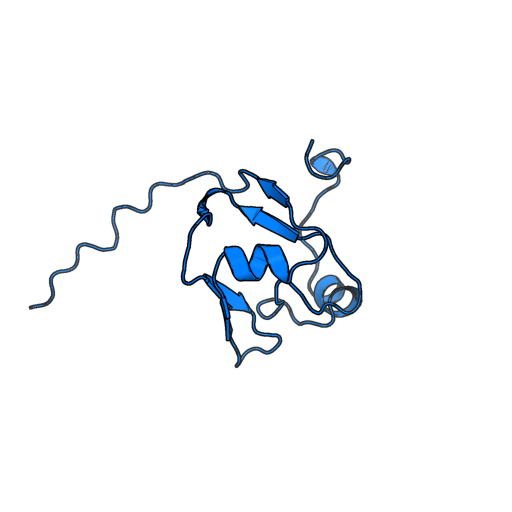7 12.717 1.00 46.31 93 ALA A O 1
ATOM 697 N N . ALA A 1 94 ? 23.202 16.150 10.507 1.00 38.62 94 ALA A N 1
ATOM 698 C CA . ALA A 1 94 ? 24.613 16.089 10.122 1.00 38.62 94 ALA A CA 1
ATOM 699 C C . ALA A 1 94 ? 24.930 17.336 9.273 1.00 38.62 94 ALA A C 1
ATOM 701 O O . ALA A 1 94 ? 24.228 17.563 8.283 1.00 38.62 94 ALA A O 1
ATOM 702 N N . PRO A 1 95 ? 25.923 18.165 9.648 1.00 44.91 95 PRO A N 1
ATOM 703 C CA . PRO A 1 95 ? 26.308 19.331 8.862 1.00 44.91 95 PRO A CA 1
ATOM 704 C C . PRO A 1 95 ? 26.897 18.890 7.518 1.00 44.91 95 PRO A C 1
ATOM 706 O O . PRO A 1 95 ? 27.648 17.919 7.454 1.00 44.91 95 PRO A O 1
ATOM 709 N N . GLN A 1 96 ? 26.545 19.599 6.449 1.00 48.56 96 GLN A N 1
ATOM 710 C CA . GLN A 1 96 ? 27.325 19.601 5.214 1.00 48.56 96 GLN A CA 1
ATOM 711 C C . GLN A 1 96 ? 28.421 20.657 5.410 1.00 48.56 96 GLN A C 1
ATOM 713 O O . GLN A 1 96 ? 28.084 21.811 5.688 1.00 48.56 96 GLN A O 1
ATOM 718 N N . ASP A 1 97 ? 29.685 20.231 5.355 1.00 48.56 97 ASP A N 1
ATOM 719 C CA . ASP A 1 97 ? 30.867 21.107 5.332 1.00 48.56 97 ASP A CA 1
ATOM 720 C C . ASP A 1 97 ? 30.878 22.033 4.101 1.00 48.56 97 ASP A C 1
ATOM 722 O O . ASP A 1 97 ? 30.433 21.587 3.013 1.00 48.56 97 ASP A O 1
#

Radius of gyration: 15.8 Å; chains: 1; bounding box: 45×39×27 Å

Foldseek 3Di:
DPPPDDPVPDDDDDQVCCCVFFVAGPQQRDQAPGPHADEAEAEPVLPQPQWDWGRPRDPPDIDIGHPVVCVVGHRNYHYDHDDDDDPPVPPPPDDDD

pLDDT: mean 87.59, std 17.57, range [38.62, 98.25]

Organism: Saprolegnia parasitica (strain CBS 223.65) (NCBI:txid695850)

Sequence (97 aa):
MVLGVARKKVRFARPTECTSIFGYAPGTVPPFAHDVPARVLLDTALEGAERIVLGGGTSDVLLEASFEALLELCHAPRVLPLAMQHDITSLQAAPQD